Protein AF-A0A6C0D0T7-F1 (afdb_monomer)

Organism: NCBI:txid1070528

Secondary structure (DSSP, 8-state):
--HHHHHHHHHHHHHHHHHHHHHHIIIIIHHHHHHHS-S---------HHHHHHHHHHHHHHIIIIIIHHHHHHHHHT-SS-SS------TT-----HHHHHHHHHHHHHHHHHHHHHHHHHHHHHHHHHSTT--HHHHHHHHHHHHHHHHHHHHHHHHHHHTTS--

Structure (mmCIF, N/CA/C/O backbone)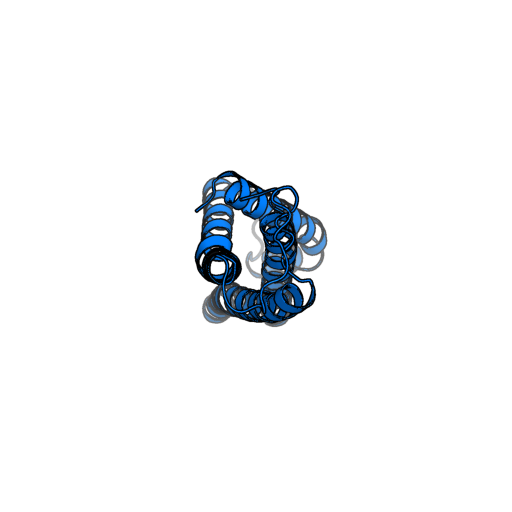:
data_AF-A0A6C0D0T7-F1
#
_entry.id   AF-A0A6C0D0T7-F1
#
loop_
_atom_site.group_PDB
_atom_site.id
_atom_site.type_symbol
_atom_site.label_atom_id
_atom_site.label_alt_id
_atom_site.label_comp_id
_atom_site.label_asym_id
_atom_site.label_entity_id
_atom_site.label_seq_id
_atom_site.pdbx_PDB_ins_code
_atom_site.Cartn_x
_atom_site.Cartn_y
_atom_site.Cartn_z
_atom_site.occupancy
_atom_site.B_iso_or_equiv
_atom_site.auth_seq_id
_atom_site.auth_comp_id
_atom_site.auth_asym_id
_atom_site.auth_atom_id
_atom_site.pdbx_PDB_model_num
ATOM 1 N N . MET A 1 1 ? -18.640 -4.596 4.575 1.00 73.31 1 MET A N 1
ATOM 2 C CA . MET A 1 1 ? -17.874 -3.396 4.166 1.00 73.31 1 MET A CA 1
ATOM 3 C C . MET A 1 1 ? -18.720 -2.165 4.442 1.00 73.31 1 MET A C 1
ATOM 5 O O . MET A 1 1 ? -19.891 -2.179 4.094 1.00 73.31 1 MET A O 1
ATOM 9 N N . ASN A 1 2 ? -18.163 -1.141 5.092 1.00 87.00 2 ASN A N 1
ATOM 10 C CA . ASN A 1 2 ? -18.832 0.157 5.258 1.00 87.00 2 ASN A CA 1
ATOM 11 C C . ASN A 1 2 ? -18.450 1.054 4.064 1.00 87.00 2 ASN A C 1
ATOM 13 O O . ASN A 1 2 ? -17.262 1.206 3.775 1.00 87.00 2 ASN A O 1
ATOM 17 N N . GLY A 1 3 ? -19.439 1.635 3.376 1.00 90.25 3 GLY A N 1
ATOM 18 C CA . GLY A 1 3 ? -19.211 2.437 2.167 1.00 90.25 3 GLY A CA 1
ATOM 19 C C . GLY A 1 3 ? -18.389 3.709 2.406 1.00 90.25 3 GLY A C 1
ATOM 20 O O . GLY A 1 3 ? -17.494 4.009 1.620 1.00 90.25 3 GLY A O 1
ATOM 21 N N . LYS A 1 4 ? -18.614 4.417 3.523 1.00 92.31 4 LYS A N 1
ATOM 22 C CA . LYS A 1 4 ? -17.839 5.619 3.891 1.00 92.31 4 LYS A CA 1
ATOM 23 C C . LYS A 1 4 ? -16.380 5.269 4.149 1.00 92.31 4 LYS A C 1
ATOM 25 O O . LYS A 1 4 ? -15.478 5.951 3.670 1.00 92.31 4 LYS A O 1
ATOM 30 N N . ARG A 1 5 ? -16.149 4.176 4.880 1.00 93.25 5 ARG A N 1
ATOM 31 C CA . ARG A 1 5 ? -14.803 3.680 5.168 1.00 93.25 5 ARG A CA 1
ATOM 32 C C . ARG A 1 5 ? -14.061 3.313 3.886 1.00 93.25 5 ARG A C 1
ATOM 34 O O . ARG A 1 5 ? -12.937 3.762 3.698 1.00 93.25 5 ARG A O 1
ATOM 41 N N . LEU A 1 6 ? -14.708 2.567 2.989 1.00 96.12 6 LEU A N 1
ATOM 42 C CA . LEU A 1 6 ? -14.132 2.188 1.699 1.00 96.12 6 LEU A CA 1
ATOM 43 C C . LEU A 1 6 ? -13.783 3.413 0.843 1.00 96.12 6 LEU A C 1
ATOM 45 O O . LEU A 1 6 ? -12.690 3.476 0.288 1.00 96.12 6 LEU A O 1
ATOM 49 N N . MET A 1 7 ? -14.675 4.405 0.791 1.00 96.25 7 MET A N 1
ATOM 50 C CA . MET A 1 7 ? -14.440 5.654 0.068 1.00 96.25 7 MET A CA 1
ATOM 51 C C . MET A 1 7 ? -13.213 6.403 0.602 1.00 96.25 7 MET A C 1
ATOM 53 O O . MET A 1 7 ? -12.394 6.870 -0.182 1.00 96.25 7 MET A O 1
ATOM 57 N N . ILE A 1 8 ? -13.037 6.485 1.923 1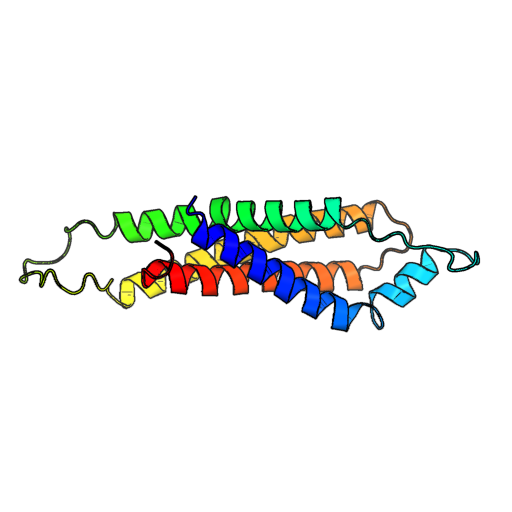.00 96.00 8 ILE A N 1
ATOM 58 C CA . ILE A 1 8 ? -11.868 7.155 2.512 1.00 96.00 8 ILE A CA 1
ATOM 59 C C . ILE A 1 8 ? -10.580 6.383 2.236 1.00 96.00 8 ILE A C 1
ATOM 61 O O . ILE A 1 8 ? -9.569 7.010 1.935 1.00 96.00 8 ILE A O 1
ATOM 65 N N . ILE A 1 9 ? -10.602 5.047 2.307 1.00 97.81 9 ILE A N 1
ATOM 66 C CA . ILE A 1 9 ? -9.435 4.233 1.935 1.00 97.81 9 ILE A CA 1
ATOM 67 C C . ILE A 1 9 ? -9.055 4.521 0.480 1.00 97.81 9 ILE A C 1
ATOM 69 O O . ILE A 1 9 ? -7.893 4.797 0.201 1.00 97.81 9 ILE A O 1
ATOM 73 N N . PHE A 1 10 ? -10.030 4.506 -0.430 1.00 97.88 10 PHE A N 1
ATOM 74 C CA . PHE A 1 10 ? -9.811 4.806 -1.841 1.00 97.88 10 PHE A CA 1
ATOM 75 C C . PHE A 1 10 ? -9.194 6.198 -2.043 1.00 97.88 10 PHE A C 1
ATOM 77 O O . PHE A 1 10 ? -8.157 6.316 -2.691 1.00 97.88 10 PHE A O 1
ATOM 84 N N . LEU A 1 11 ? -9.768 7.240 -1.432 1.00 97.38 11 LEU A N 1
ATOM 85 C CA . LEU A 1 11 ? -9.245 8.607 -1.531 1.00 97.38 11 LEU A CA 1
ATOM 86 C C . LEU A 1 11 ? -7.828 8.733 -0.958 1.00 97.38 11 LEU A C 1
ATOM 88 O O . LEU A 1 11 ? -6.993 9.409 -1.551 1.00 97.38 11 LEU A O 1
ATOM 92 N N . MET A 1 12 ? -7.543 8.070 0.166 1.00 96.81 12 MET A N 1
ATOM 93 C CA . MET A 1 12 ? -6.207 8.039 0.768 1.00 96.81 12 MET A CA 1
ATOM 94 C C . MET A 1 12 ? -5.183 7.389 -0.161 1.00 96.81 12 MET A C 1
ATOM 96 O O . MET A 1 12 ? -4.098 7.934 -0.333 1.00 96.81 12 MET A O 1
ATOM 100 N N . VAL A 1 13 ? -5.527 6.252 -0.772 1.00 96.69 13 VAL A N 1
ATOM 101 C CA . VAL A 1 13 ? -4.651 5.554 -1.721 1.00 96.69 13 VAL A CA 1
ATOM 102 C C . VAL A 1 13 ? -4.377 6.442 -2.931 1.00 96.69 13 VAL A C 1
ATOM 104 O O . VAL A 1 13 ? -3.218 6.694 -3.229 1.00 96.69 13 VAL A O 1
ATOM 107 N N . VAL A 1 14 ? -5.413 6.998 -3.568 1.00 96.31 14 VAL A N 1
ATOM 108 C CA . VAL A 1 14 ? -5.253 7.893 -4.729 1.00 96.31 14 VAL A CA 1
ATOM 109 C C . VAL A 1 14 ? -4.400 9.115 -4.388 1.00 96.31 14 VAL A C 1
ATOM 111 O O . VAL A 1 14 ? -3.522 9.490 -5.162 1.00 96.31 14 VAL A O 1
ATOM 114 N N . LEU A 1 15 ? -4.635 9.736 -3.228 1.00 96.12 15 LEU A N 1
ATOM 115 C CA . LEU A 1 15 ? -3.888 10.913 -2.790 1.00 96.12 15 LEU A CA 1
ATOM 116 C C . LEU A 1 15 ? -2.406 10.592 -2.571 1.00 96.12 15 LEU A C 1
ATOM 118 O O . LEU A 1 15 ? -1.545 11.298 -3.092 1.00 96.12 15 LEU A O 1
ATOM 122 N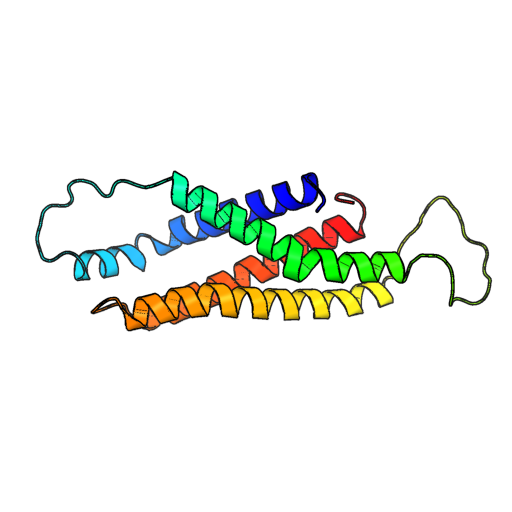 N . LEU A 1 16 ? -2.108 9.543 -1.802 1.00 96.25 16 LEU A N 1
ATOM 123 C CA . LEU A 1 16 ? -0.733 9.162 -1.484 1.00 96.25 16 LEU A CA 1
ATOM 124 C C . LEU A 1 16 ? 0.027 8.737 -2.742 1.00 96.25 16 LEU A C 1
ATOM 126 O O . LEU A 1 16 ? 1.151 9.183 -2.954 1.00 96.25 16 LEU A O 1
ATOM 130 N N . ASP A 1 17 ? -0.595 7.935 -3.601 1.00 92.75 17 ASP A N 1
ATOM 131 C CA . ASP A 1 17 ? 0.020 7.484 -4.847 1.00 92.75 17 ASP A CA 1
ATOM 132 C C . ASP A 1 17 ? 0.230 8.658 -5.819 1.00 92.75 17 ASP A C 1
ATOM 134 O O . ASP A 1 17 ? 1.280 8.772 -6.446 1.00 92.75 17 ASP A O 1
ATOM 138 N N . GLY A 1 18 ? -0.707 9.611 -5.872 1.00 92.88 18 GLY A N 1
ATOM 139 C CA . GLY A 1 18 ? -0.541 10.855 -6.626 1.00 92.88 18 GLY A CA 1
ATOM 140 C C . GLY A 1 18 ? 0.657 11.683 -6.151 1.00 92.88 18 GLY A C 1
ATOM 141 O O . GLY A 1 18 ? 1.439 12.169 -6.973 1.00 92.88 18 GLY A O 1
ATOM 142 N N . VAL A 1 19 ? 0.854 11.795 -4.832 1.00 94.56 19 VAL A N 1
ATOM 143 C CA . VAL A 1 19 ? 2.043 12.443 -4.253 1.00 94.56 19 VAL A CA 1
ATOM 144 C C . VAL A 1 19 ? 3.312 11.688 -4.647 1.00 94.56 19 VAL A C 1
ATOM 146 O O . VAL A 1 19 ? 4.265 12.315 -5.113 1.00 94.56 19 VAL A O 1
ATOM 149 N N . TRP A 1 20 ? 3.313 10.358 -4.532 1.00 94.69 20 TRP A N 1
ATOM 150 C CA . TRP A 1 20 ? 4.446 9.525 -4.930 1.00 94.69 20 TRP A CA 1
ATOM 151 C C . TRP A 1 20 ? 4.835 9.755 -6.382 1.00 94.69 20 TRP A C 1
ATOM 153 O O . TRP A 1 20 ? 5.955 10.189 -6.638 1.00 94.69 20 TRP A O 1
ATOM 163 N N . PHE A 1 21 ? 3.898 9.564 -7.315 1.00 90.19 21 PHE A N 1
ATOM 164 C CA . PHE A 1 21 ? 4.141 9.761 -8.741 1.00 90.19 21 PHE A CA 1
ATOM 165 C C . PHE A 1 21 ? 4.649 11.170 -9.046 1.00 90.19 21 PHE A C 1
ATOM 167 O O . PHE A 1 21 ? 5.585 11.320 -9.828 1.00 90.19 21 PHE A O 1
ATOM 174 N N . SER A 1 22 ? 4.095 12.207 -8.408 1.00 90.25 22 SER A N 1
ATOM 175 C CA . SER A 1 22 ? 4.550 13.586 -8.628 1.00 90.25 22 SER A CA 1
ATOM 176 C C . SER A 1 22 ? 6.031 13.786 -8.272 1.00 90.25 22 SER A C 1
ATOM 178 O O . SER A 1 22 ? 6.749 14.492 -8.982 1.00 90.25 22 SER A O 1
ATOM 180 N N . MET A 1 23 ? 6.504 13.117 -7.217 1.00 92.69 23 MET A N 1
ATOM 181 C CA . MET A 1 23 ? 7.881 13.203 -6.737 1.00 92.69 23 MET A CA 1
ATOM 182 C C . MET A 1 23 ? 8.829 12.295 -7.526 1.00 92.69 23 MET A C 1
ATOM 184 O O . MET A 1 23 ? 9.964 12.678 -7.807 1.00 92.69 23 MET A O 1
ATOM 188 N N . THR A 1 24 ? 8.388 11.091 -7.885 1.00 91.62 24 THR A N 1
ATOM 189 C CA . THR A 1 24 ? 9.258 10.033 -8.419 1.00 91.62 24 THR A CA 1
ATOM 190 C C . THR A 1 24 ? 9.262 9.941 -9.937 1.00 91.62 24 THR A C 1
ATOM 192 O O . THR A 1 24 ? 10.207 9.386 -10.503 1.00 91.62 24 THR A O 1
ATOM 195 N N . TRP A 1 25 ? 8.280 10.538 -10.623 1.00 88.00 25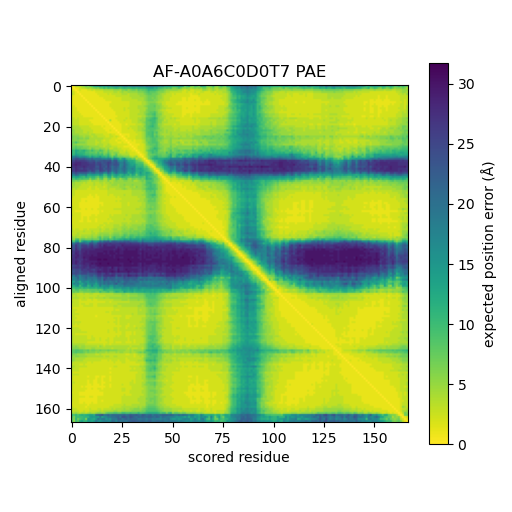 TRP A N 1
ATOM 196 C CA . TRP A 1 25 ? 8.174 10.489 -12.083 1.00 88.00 25 TRP A CA 1
ATOM 197 C C . TRP A 1 25 ? 9.462 10.917 -12.788 1.00 88.00 25 TRP A C 1
ATOM 199 O O . TRP A 1 25 ? 9.997 10.180 -13.612 1.00 88.00 25 TRP A O 1
ATOM 209 N N . ARG A 1 26 ? 9.996 12.093 -12.444 1.00 85.06 26 ARG A N 1
ATOM 210 C CA . ARG A 1 26 ? 11.218 12.627 -13.064 1.00 85.06 26 ARG A CA 1
ATOM 211 C C . ARG A 1 26 ? 12.502 11.905 -12.629 1.00 85.06 26 ARG A C 1
ATOM 213 O O . ARG A 1 26 ? 13.279 11.559 -13.514 1.00 85.06 26 ARG A O 1
ATOM 220 N N . PRO A 1 27 ? 12.778 11.699 -11.327 1.00 88.50 27 PRO A N 1
ATOM 221 C CA . PRO A 1 27 ? 14.059 11.134 -10.906 1.00 88.50 27 PRO A CA 1
ATOM 222 C C . PRO A 1 27 ? 14.151 9.611 -11.057 1.00 88.50 27 PRO A C 1
ATOM 224 O O . PRO A 1 27 ? 15.243 9.109 -11.311 1.00 88.50 27 PRO A O 1
ATOM 227 N N . LEU A 1 28 ? 13.045 8.874 -10.901 1.00 87.50 28 LEU A N 1
ATOM 228 C CA . LEU A 1 28 ? 13.055 7.408 -10.896 1.00 87.50 28 LEU A CA 1
ATOM 229 C C . LEU A 1 28 ? 12.478 6.828 -12.187 1.00 87.50 28 LEU A C 1
ATOM 231 O O . LEU A 1 28 ? 13.177 6.100 -12.886 1.00 87.50 28 LEU A O 1
ATOM 235 N N . TYR A 1 29 ? 11.236 7.162 -12.542 1.00 85.44 29 TYR A N 1
ATOM 236 C CA . TYR A 1 29 ? 10.555 6.485 -13.652 1.00 85.44 29 TYR A CA 1
ATOM 237 C C . TYR A 1 29 ? 11.029 6.943 -15.036 1.00 85.44 29 TYR A C 1
ATOM 239 O O . TYR A 1 29 ? 11.190 6.115 -15.930 1.00 85.44 29 TYR A O 1
ATOM 247 N N . TYR A 1 30 ? 11.303 8.235 -15.227 1.00 83.69 30 TYR A N 1
ATOM 248 C CA . TYR A 1 30 ? 11.677 8.782 -16.534 1.00 83.69 30 TYR A CA 1
ATOM 249 C C . TYR A 1 30 ? 12.971 8.173 -17.118 1.00 83.69 30 TYR A C 1
ATOM 251 O O . TYR A 1 30 ? 12.938 7.728 -18.268 1.00 83.69 30 TYR A O 1
ATOM 259 N N . PRO A 1 31 ? 14.090 8.042 -16.372 1.00 83.38 31 PRO A N 1
ATOM 260 C CA . PRO A 1 31 ? 15.299 7.395 -16.892 1.00 83.38 31 PRO A CA 1
ATOM 261 C C . PRO A 1 31 ? 15.104 5.907 -17.201 1.00 83.38 31 PRO A C 1
ATOM 263 O O . PRO A 1 31 ? 15.740 5.367 -18.102 1.00 83.38 31 PRO A O 1
ATOM 266 N N . ILE A 1 32 ? 14.236 5.231 -16.447 1.00 81.06 32 ILE A N 1
ATOM 267 C CA . ILE A 1 32 ? 13.927 3.809 -16.629 1.00 81.06 32 ILE A CA 1
ATOM 268 C C . ILE A 1 32 ? 13.108 3.618 -17.903 1.00 81.06 32 ILE A C 1
ATOM 270 O O . ILE A 1 32 ? 13.443 2.784 -18.739 1.00 81.06 32 ILE A O 1
ATOM 274 N N . TYR A 1 33 ? 12.095 4.457 -18.102 1.00 75.56 33 TYR A N 1
ATOM 275 C CA . TYR A 1 33 ? 11.291 4.487 -19.318 1.00 75.56 33 TYR A CA 1
ATOM 276 C C . TYR A 1 33 ? 12.151 4.686 -20.577 1.00 75.56 33 TYR A C 1
ATOM 278 O O . TYR A 1 33 ? 11.970 3.993 -21.578 1.00 75.56 33 TYR A O 1
ATOM 286 N N . GLN A 1 34 ? 13.152 5.568 -20.513 1.00 75.56 34 GLN A N 1
ATOM 287 C CA . GLN A 1 34 ? 14.096 5.772 -21.616 1.00 75.56 34 GLN A CA 1
ATOM 288 C C . GLN A 1 34 ? 14.932 4.526 -21.947 1.00 75.56 34 GLN A C 1
ATOM 290 O O . GLN A 1 34 ? 15.335 4.361 -23.094 1.00 75.56 34 GLN A O 1
ATOM 295 N N . ARG A 1 35 ? 15.193 3.643 -20.974 1.00 74.94 35 ARG A N 1
ATOM 296 C CA . ARG A 1 35 ? 15.915 2.381 -21.213 1.00 74.94 35 ARG A CA 1
ATOM 297 C C . ARG A 1 35 ? 15.045 1.346 -21.921 1.00 74.94 35 ARG A C 1
ATOM 299 O O . ARG A 1 35 ? 15.564 0.594 -22.736 1.00 74.94 35 ARG A O 1
ATOM 306 N N . PHE A 1 36 ? 13.740 1.344 -21.650 1.00 69.44 36 PHE A N 1
ATOM 307 C CA . PHE A 1 36 ? 12.778 0.461 -22.317 1.00 69.44 36 PHE A CA 1
ATOM 308 C C . PHE A 1 36 ? 12.482 0.876 -23.762 1.00 69.44 36 PHE A C 1
ATOM 310 O O . PHE A 1 36 ? 12.215 0.027 -24.612 1.00 69.44 36 PHE A O 1
ATOM 317 N N . HIS A 1 37 ? 12.560 2.171 -24.075 1.00 61.78 37 HIS A N 1
ATOM 318 C CA . HIS A 1 37 ? 12.342 2.667 -25.430 1.00 61.78 37 HIS A CA 1
ATOM 319 C C . HIS A 1 37 ? 13.654 3.018 -26.120 1.00 61.78 37 HIS A C 1
ATOM 321 O O . HIS A 1 37 ? 14.171 4.130 -26.034 1.00 61.78 37 HIS A O 1
ATOM 327 N N . CYS A 1 38 ? 14.166 2.061 -26.891 1.00 52.75 38 CYS A N 1
ATOM 328 C CA . CYS A 1 38 ? 15.270 2.298 -27.807 1.00 52.75 38 CYS A CA 1
ATOM 329 C C . CYS A 1 38 ? 14.843 3.326 -28.883 1.00 52.75 38 CYS A C 1
ATOM 331 O O . CYS A 1 38 ? 14.121 3.004 -29.823 1.00 52.75 38 CYS A O 1
ATOM 333 N N . LYS A 1 39 ? 15.277 4.585 -28.733 1.00 52.81 39 LYS A N 1
ATOM 334 C CA . LYS A 1 39 ? 15.438 5.600 -29.800 1.00 52.81 39 LYS A CA 1
ATOM 335 C C . LYS A 1 39 ? 14.241 5.999 -30.690 1.00 52.81 39 LYS A C 1
ATOM 337 O O . LYS A 1 39 ? 14.468 6.732 -31.652 1.00 52.81 39 LYS A O 1
ATOM 342 N N . LYS A 1 40 ? 12.988 5.634 -30.405 1.00 47.94 40 LYS A N 1
ATOM 343 C CA . LYS A 1 40 ? 11.829 6.133 -31.177 1.00 47.94 40 LYS A CA 1
ATOM 344 C C . LYS A 1 40 ? 11.078 7.229 -30.417 1.00 47.94 40 LYS A C 1
ATOM 346 O O . LYS A 1 40 ? 10.813 7.093 -29.229 1.00 47.94 40 LYS A O 1
ATOM 351 N N . THR A 1 41 ? 10.817 8.324 -31.129 1.00 47.62 41 THR A N 1
ATOM 352 C CA . THR A 1 41 ? 10.144 9.570 -30.736 1.00 47.62 41 THR A CA 1
ATOM 353 C C . THR A 1 41 ? 9.047 9.373 -29.683 1.00 47.62 41 THR A C 1
ATOM 355 O O . THR A 1 41 ? 8.254 8.444 -29.800 1.00 47.62 41 THR A O 1
ATOM 358 N N . MET A 1 42 ? 9.001 10.270 -28.683 1.00 49.72 42 MET A N 1
ATOM 359 C CA . MET A 1 42 ? 8.041 10.326 -27.561 1.00 49.72 42 MET A CA 1
ATOM 360 C C . MET A 1 42 ? 6.578 10.574 -27.988 1.00 49.72 42 MET A C 1
ATOM 362 O O . MET A 1 42 ? 5.901 11.428 -27.422 1.00 49.72 42 MET A O 1
ATOM 366 N N . THR A 1 43 ? 6.071 9.893 -29.007 1.00 46.47 43 THR A N 1
ATOM 367 C CA . THR A 1 43 ? 4.675 10.031 -29.419 1.00 46.47 43 THR A CA 1
ATOM 368 C C . THR A 1 43 ? 3.834 8.996 -28.680 1.00 46.47 43 THR A C 1
ATOM 370 O O . THR A 1 43 ? 3.788 7.824 -29.045 1.00 46.47 43 THR A O 1
ATOM 373 N N . ASP A 1 44 ? 3.220 9.509 -27.613 1.00 50.47 44 ASP A N 1
ATOM 374 C CA . ASP A 1 44 ? 1.977 9.077 -26.975 1.00 50.47 44 ASP A CA 1
ATOM 375 C C . ASP A 1 44 ? 2.041 7.903 -25.987 1.00 50.47 44 ASP A C 1
ATOM 377 O O . ASP A 1 44 ? 1.552 6.797 -26.226 1.00 50.47 44 ASP A O 1
ATOM 381 N N . MET A 1 45 ? 2.533 8.191 -24.774 1.00 57.59 45 MET A N 1
ATOM 382 C CA . MET A 1 45 ? 2.093 7.442 -23.594 1.00 57.59 45 MET A CA 1
ATOM 383 C C . MET A 1 45 ? 0.618 7.748 -23.333 1.00 57.59 45 MET A C 1
ATOM 385 O O . MET A 1 45 ? 0.269 8.707 -22.644 1.00 57.59 45 MET A O 1
ATOM 389 N N . PHE A 1 46 ? -0.263 6.916 -23.878 1.00 69.00 46 PHE A N 1
ATOM 390 C CA . PHE A 1 46 ? -1.676 6.960 -23.534 1.00 69.00 46 PHE A CA 1
ATOM 391 C C . PHE A 1 46 ? -1.859 6.496 -22.089 1.00 69.00 46 PHE A C 1
ATOM 393 O O . PHE A 1 46 ? -1.785 5.301 -21.790 1.00 69.00 46 PHE A O 1
ATOM 400 N N . ILE A 1 47 ? -2.110 7.443 -21.183 1.00 74.44 47 ILE A N 1
ATOM 401 C CA . ILE A 1 47 ? -2.461 7.126 -19.800 1.00 74.44 47 ILE A CA 1
ATOM 402 C C . ILE A 1 47 ? -3.786 6.368 -19.812 1.00 74.44 47 ILE A C 1
ATOM 404 O O . ILE A 1 47 ? -4.838 6.893 -20.182 1.00 74.44 47 ILE A O 1
ATOM 408 N N . ARG A 1 48 ? -3.740 5.106 -19.388 1.00 86.75 48 ARG A N 1
ATOM 409 C CA . ARG A 1 48 ? -4.935 4.279 -19.244 1.00 86.75 48 ARG A CA 1
ATOM 410 C C . ARG A 1 48 ? -5.527 4.503 -17.856 1.00 86.75 48 ARG A C 1
ATOM 412 O O . ARG A 1 48 ? -5.208 3.791 -16.911 1.00 86.75 48 ARG A O 1
ATOM 419 N N . TYR A 1 49 ? -6.414 5.487 -17.742 1.00 86.62 49 TYR A N 1
ATOM 420 C CA . TYR A 1 49 ? -7.053 5.835 -16.466 1.00 86.62 49 TYR A CA 1
ATOM 421 C C . TYR A 1 49 ? -7.935 4.714 -15.896 1.00 86.62 49 TYR A C 1
ATOM 423 O O . TYR A 1 49 ? -7.994 4.538 -14.683 1.00 86.62 49 TYR A O 1
ATOM 431 N N . ALA A 1 50 ? -8.590 3.923 -16.753 1.00 90.44 50 ALA A N 1
ATOM 432 C CA . ALA A 1 50 ? -9.474 2.837 -16.320 1.00 90.44 50 ALA A CA 1
ATOM 433 C C . ALA A 1 50 ? -8.763 1.752 -15.475 1.00 90.44 50 ALA A C 1
ATOM 435 O O . ALA A 1 50 ? -9.216 1.497 -14.357 1.00 90.44 50 ALA A O 1
ATOM 436 N N . PRO A 1 51 ? -7.651 1.130 -15.924 1.00 90.44 51 PRO A N 1
ATOM 437 C CA . PRO A 1 51 ? -6.924 0.165 -15.097 1.00 90.44 51 PRO A CA 1
ATOM 438 C C . PRO A 1 51 ? -6.296 0.795 -13.847 1.00 90.44 51 PRO A C 1
ATOM 440 O O . PRO A 1 51 ? -6.234 0.129 -12.815 1.00 90.44 51 PRO A O 1
ATOM 443 N N . ALA A 1 52 ? -5.885 2.068 -13.892 1.00 88.81 52 ALA A N 1
ATOM 444 C CA . ALA A 1 52 ? -5.396 2.767 -12.701 1.00 88.81 52 ALA A CA 1
ATOM 445 C C . ALA A 1 52 ? -6.497 2.879 -11.631 1.00 88.81 52 ALA A C 1
ATOM 447 O O . ALA A 1 52 ? -6.308 2.456 -10.491 1.00 88.81 52 ALA A O 1
ATOM 448 N N . LEU A 1 53 ? -7.689 3.335 -12.028 1.00 92.25 53 LEU A N 1
ATOM 449 C CA . LEU A 1 53 ? -8.842 3.443 -11.136 1.00 92.25 53 LEU A CA 1
ATOM 450 C C . LEU A 1 53 ? -9.245 2.084 -10.554 1.00 92.25 53 LEU A C 1
ATOM 452 O O . LEU A 1 53 ? -9.478 1.969 -9.351 1.00 92.25 53 LEU A O 1
ATOM 456 N N . LEU A 1 54 ? -9.284 1.048 -11.397 1.00 95.38 54 LEU A N 1
ATOM 457 C CA . LEU A 1 54 ? -9.563 -0.319 -10.961 1.00 95.38 54 LEU A CA 1
ATOM 458 C C . LEU A 1 54 ? -8.550 -0.790 -9.912 1.00 95.38 54 LEU A C 1
ATOM 460 O O . LEU A 1 54 ? -8.941 -1.380 -8.908 1.00 95.38 54 LEU A O 1
ATOM 464 N N . THR A 1 55 ? -7.267 -0.495 -10.115 1.00 94.19 55 THR A N 1
ATOM 465 C CA . THR A 1 55 ? -6.194 -0.884 -9.194 1.00 94.19 55 THR A CA 1
ATOM 466 C C . THR A 1 55 ? -6.387 -0.236 -7.828 1.00 94.19 55 THR A C 1
ATOM 468 O O . THR A 1 55 ? -6.420 -0.940 -6.820 1.00 94.19 55 THR A O 1
ATOM 471 N N . TRP A 1 56 ? -6.618 1.078 -7.768 1.00 95.38 56 TRP A N 1
ATOM 472 C CA . TRP A 1 56 ? -6.867 1.763 -6.496 1.00 95.38 56 TRP A CA 1
ATOM 473 C C . TRP A 1 56 ? -8.144 1.276 -5.799 1.00 95.38 56 TRP A C 1
ATOM 475 O O . TRP A 1 56 ? -8.153 1.126 -4.576 1.00 95.38 56 TRP A O 1
ATOM 485 N N . CYS A 1 57 ? -9.201 0.951 -6.550 1.00 97.31 57 CYS A N 1
ATOM 486 C CA . CYS A 1 57 ? -10.401 0.318 -6.000 1.00 97.31 57 CYS A CA 1
ATOM 487 C C . CYS A 1 57 ? -10.101 -1.061 -5.392 1.00 97.31 57 CYS A C 1
ATOM 489 O O . CYS A 1 57 ? -10.521 -1.338 -4.268 1.00 97.31 57 CYS A O 1
ATOM 491 N N . LEU A 1 58 ? -9.355 -1.919 -6.096 1.00 97.88 58 LEU A N 1
ATOM 492 C CA . LEU A 1 58 ? -8.975 -3.248 -5.605 1.00 97.88 58 LEU A CA 1
ATOM 493 C C . LEU A 1 58 ? -8.093 -3.162 -4.358 1.00 97.88 58 LEU A C 1
ATOM 495 O O . LEU A 1 58 ? -8.313 -3.905 -3.402 1.00 97.88 58 LEU A O 1
ATOM 499 N N . ILE A 1 59 ? -7.147 -2.222 -4.329 1.00 97.50 59 ILE A N 1
ATOM 500 C CA . ILE A 1 59 ? -6.321 -1.949 -3.149 1.00 97.50 59 ILE A CA 1
ATOM 501 C C . ILE A 1 59 ? -7.203 -1.516 -1.981 1.00 97.50 59 ILE A C 1
ATOM 503 O O . ILE A 1 59 ? -7.052 -2.039 -0.878 1.00 97.50 59 ILE A O 1
ATOM 507 N N . ALA A 1 60 ? -8.154 -0.607 -2.211 1.00 98.00 60 ALA A N 1
ATOM 508 C CA . ALA A 1 60 ? -9.043 -0.133 -1.160 1.00 98.00 60 ALA A CA 1
ATOM 509 C C . ALA A 1 60 ? -9.908 -1.258 -0.575 1.00 98.00 60 ALA A C 1
ATOM 511 O O . ALA A 1 60 ? -10.031 -1.378 0.648 1.00 98.00 60 ALA A O 1
ATOM 512 N N . VAL A 1 61 ? -10.453 -2.122 -1.436 1.00 98.12 61 VAL A N 1
ATOM 513 C CA . VAL A 1 61 ? -11.183 -3.326 -1.020 1.00 98.12 61 VAL A CA 1
ATOM 514 C C . VAL A 1 61 ? -10.268 -4.274 -0.246 1.00 98.12 61 VAL A C 1
ATOM 516 O O . VAL A 1 61 ? -10.665 -4.761 0.808 1.00 98.12 61 VAL A O 1
ATOM 519 N N . GLY A 1 62 ? -9.043 -4.506 -0.720 1.00 97.88 62 GLY A N 1
ATOM 520 C CA . GLY A 1 62 ? -8.072 -5.378 -0.062 1.00 97.88 62 GLY A CA 1
ATOM 521 C C . GLY A 1 62 ? -7.672 -4.885 1.331 1.00 97.88 62 GLY A C 1
ATOM 522 O O . GLY A 1 62 ? -7.692 -5.666 2.284 1.00 97.88 62 GLY A O 1
ATOM 523 N N . ILE A 1 63 ? -7.401 -3.585 1.483 1.00 98.12 63 ILE A N 1
ATOM 524 C CA . ILE A 1 63 ? -7.135 -2.963 2.787 1.00 98.12 63 ILE A CA 1
ATOM 525 C C . ILE A 1 63 ? -8.346 -3.137 3.714 1.00 98.12 63 ILE A C 1
ATOM 527 O O . ILE A 1 63 ? -8.182 -3.569 4.859 1.00 98.12 63 ILE A O 1
ATOM 531 N N . ASP A 1 64 ? -9.570 -2.849 3.252 1.00 97.19 64 ASP A N 1
ATOM 532 C CA . ASP A 1 64 ? -10.745 -3.016 4.116 1.00 97.19 64 ASP A CA 1
ATOM 533 C C . ASP A 1 64 ? -10.931 -4.478 4.526 1.00 97.19 64 ASP A C 1
ATOM 535 O O . ASP A 1 64 ? -11.090 -4.781 5.706 1.00 97.19 64 ASP A O 1
ATOM 539 N N . PHE A 1 65 ? -10.886 -5.388 3.557 1.00 97.06 65 PHE A N 1
ATOM 540 C CA . PHE A 1 65 ? -11.241 -6.786 3.740 1.00 97.06 65 PHE A CA 1
ATOM 541 C C . PHE A 1 65 ? -10.192 -7.577 4.531 1.00 97.06 65 PHE A C 1
ATOM 543 O O . PHE A 1 65 ? -10.549 -8.298 5.462 1.00 97.06 65 PHE A O 1
ATOM 550 N N . PHE A 1 66 ? -8.903 -7.439 4.209 1.00 97.31 66 PHE A N 1
ATOM 551 C CA . PHE A 1 66 ? -7.842 -8.228 4.845 1.00 97.31 66 PHE A CA 1
ATOM 552 C C . PHE A 1 66 ? -7.276 -7.571 6.110 1.00 97.31 66 PHE A C 1
ATOM 554 O O . PHE A 1 66 ? -6.857 -8.271 7.039 1.00 97.31 66 PHE A O 1
ATOM 561 N N . VAL A 1 67 ? -7.285 -6.236 6.188 1.00 97.25 67 VAL A N 1
ATOM 562 C CA . VAL A 1 67 ? -6.607 -5.501 7.267 1.00 97.25 67 VAL A CA 1
ATOM 563 C C . VAL A 1 67 ? -7.605 -4.958 8.289 1.00 97.25 67 VAL A C 1
ATOM 565 O O . VAL A 1 67 ? -7.565 -5.352 9.464 1.00 97.25 67 VAL A O 1
ATOM 568 N N . ILE A 1 68 ? -8.504 -4.068 7.861 1.00 95.38 68 ILE A N 1
ATOM 569 C CA . ILE A 1 68 ? -9.295 -3.232 8.774 1.00 95.38 68 ILE A CA 1
ATOM 570 C C . ILE A 1 68 ? -10.519 -3.972 9.311 1.00 95.38 68 ILE A C 1
ATOM 572 O O . ILE A 1 68 ? -10.628 -4.147 10.524 1.00 95.38 68 ILE A O 1
ATOM 576 N N . ALA A 1 69 ? -11.421 -4.442 8.449 1.00 92.94 69 ALA A N 1
ATOM 577 C CA . ALA A 1 69 ? -12.670 -5.099 8.833 1.00 92.94 69 ALA A CA 1
ATOM 578 C C . ALA A 1 69 ? -12.495 -6.261 9.834 1.00 92.94 69 ALA A C 1
ATOM 580 O O . ALA A 1 69 ? -13.189 -6.243 10.853 1.00 92.94 69 ALA A O 1
ATOM 581 N N . PRO A 1 70 ? -11.567 -7.226 9.646 1.00 92.19 70 PRO A N 1
ATOM 582 C CA . PRO A 1 70 ? -11.400 -8.340 10.583 1.00 92.19 70 PRO A CA 1
ATOM 583 C C . PRO A 1 70 ? -10.803 -7.913 11.926 1.00 92.19 70 PRO A C 1
ATOM 585 O O . PRO A 1 70 ? -10.916 -8.633 12.916 1.00 92.19 70 PRO A O 1
ATOM 588 N N . THR A 1 71 ? -10.110 -6.776 11.971 1.00 91.69 71 THR A N 1
ATOM 589 C CA . THR A 1 71 ? -9.534 -6.248 13.212 1.00 91.69 71 THR A CA 1
ATOM 590 C C . THR A 1 71 ? -10.561 -5.392 13.946 1.00 91.69 71 THR A C 1
ATOM 592 O O . THR A 1 71 ? -10.742 -5.544 15.150 1.00 91.69 71 THR A O 1
ATOM 595 N N . LEU A 1 72 ? -11.298 -4.559 13.212 1.00 88.50 72 LEU A N 1
ATOM 596 C CA . LEU A 1 72 ? -12.377 -3.731 13.730 1.00 88.50 72 LEU A CA 1
ATOM 597 C C . LEU A 1 72 ? -13.528 -4.577 14.286 1.00 88.50 72 LEU A C 1
ATOM 599 O O . LEU A 1 72 ? -14.027 -4.274 15.364 1.00 88.50 72 LEU A O 1
ATOM 603 N N . SER A 1 73 ? -13.915 -5.664 13.612 1.00 86.88 73 SER A N 1
ATOM 604 C CA . SER A 1 73 ? -14.953 -6.569 14.121 1.00 86.88 73 SER A CA 1
ATOM 605 C C . SER A 1 73 ? -14.566 -7.169 15.471 1.00 86.88 73 SER A C 1
ATOM 607 O O . SER A 1 73 ? -15.390 -7.193 16.376 1.00 86.88 73 SER A O 1
ATOM 609 N N . ARG A 1 74 ? -13.298 -7.562 15.656 1.00 84.69 74 ARG A N 1
ATOM 610 C CA . ARG A 1 74 ? -12.791 -8.045 16.949 1.00 84.69 74 ARG A CA 1
ATOM 611 C C . ARG A 1 74 ? -12.852 -6.968 18.020 1.00 84.69 74 ARG A C 1
ATOM 613 O O . ARG A 1 74 ? -13.309 -7.267 19.110 1.00 84.69 74 ARG A O 1
ATOM 620 N N . VAL A 1 75 ? -12.473 -5.729 17.700 1.00 81.69 75 VAL A N 1
ATOM 621 C CA . VAL A 1 75 ? -12.590 -4.591 18.630 1.00 81.69 75 VAL A CA 1
ATOM 622 C C . VAL A 1 75 ? -14.038 -4.413 19.089 1.00 81.69 75 VAL A C 1
ATOM 624 O O . VAL A 1 75 ? -14.280 -4.325 20.290 1.00 81.69 75 VAL A O 1
ATOM 627 N N . MET A 1 76 ? -14.996 -4.419 18.156 1.00 74.25 76 MET A N 1
ATOM 628 C CA . MET A 1 76 ? -16.423 -4.253 18.458 1.00 74.25 76 MET A CA 1
ATOM 629 C C . MET A 1 76 ? -17.011 -5.453 19.219 1.00 74.25 76 MET A C 1
ATOM 631 O O . MET A 1 76 ? -17.806 -5.260 20.133 1.00 74.25 76 MET A O 1
ATOM 635 N N . VAL A 1 77 ? -16.579 -6.681 18.902 1.00 68.44 77 VAL A N 1
ATOM 636 C CA . VAL A 1 77 ? -16.987 -7.931 19.577 1.00 68.44 77 VAL A CA 1
ATOM 637 C C . VAL A 1 77 ? -16.308 -8.124 20.935 1.00 68.44 77 VAL A C 1
ATOM 639 O O . VAL A 1 77 ? -16.868 -8.791 21.793 1.00 68.44 77 VAL A O 1
ATOM 642 N N . THR A 1 78 ? -15.150 -7.515 21.198 1.00 60.50 78 THR A N 1
ATOM 643 C CA . THR A 1 78 ? -14.633 -7.382 22.574 1.00 60.50 78 THR A CA 1
ATOM 644 C C . THR A 1 78 ? -15.370 -6.311 23.380 1.00 60.50 78 THR A C 1
ATOM 646 O O . THR A 1 78 ? -15.151 -6.194 24.582 1.00 60.50 78 THR A O 1
ATOM 649 N N . ASN A 1 79 ? -16.266 -5.550 22.743 1.00 52.59 79 ASN A N 1
ATOM 650 C CA . ASN A 1 79 ? -17.034 -4.468 23.346 1.00 52.59 79 ASN A CA 1
ATOM 651 C C . ASN A 1 79 ? -18.559 -4.676 23.564 1.00 52.59 79 ASN A C 1
ATOM 653 O O . ASN A 1 79 ? -19.264 -3.679 23.718 1.00 52.59 79 ASN A O 1
ATOM 657 N N . PRO A 1 80 ? -19.126 -5.894 23.678 1.00 43.97 80 PRO A N 1
ATOM 658 C CA . PRO A 1 80 ? -20.494 -6.110 24.121 1.00 43.97 80 PRO A CA 1
ATOM 659 C C . PRO A 1 80 ? -20.501 -6.605 25.579 1.00 43.97 80 PRO A C 1
ATOM 661 O O . PRO A 1 80 ? -20.937 -7.700 25.890 1.00 43.97 80 PRO A O 1
ATOM 664 N N . GLY A 1 81 ? -20.008 -5.790 26.513 1.00 47.81 81 GLY A N 1
ATOM 665 C CA . GLY A 1 81 ? -20.464 -5.851 27.906 1.00 47.81 81 GLY A CA 1
ATOM 666 C C . GLY A 1 81 ? -20.203 -7.091 28.778 1.00 47.81 81 GLY A C 1
ATOM 667 O O . GLY A 1 81 ? -21.098 -7.377 29.559 1.00 47.81 81 GLY A O 1
ATOM 668 N N . GLN A 1 82 ? -19.032 -7.745 28.767 1.00 45.41 82 GLN A N 1
ATOM 669 C CA . GLN A 1 82 ? -18.519 -8.585 29.885 1.00 45.41 82 GLN A CA 1
ATOM 670 C C . GLN A 1 82 ? -17.085 -9.056 29.553 1.00 45.41 82 GLN A C 1
ATOM 672 O O . GLN A 1 82 ? -16.877 -9.724 28.551 1.00 45.41 82 GLN A O 1
ATOM 677 N N . ASN A 1 83 ? -16.027 -8.558 30.207 1.00 41.09 83 ASN A N 1
ATOM 678 C CA . ASN A 1 83 ? -15.479 -9.061 31.477 1.00 41.09 83 ASN A CA 1
ATOM 679 C C . ASN A 1 83 ? -14.813 -7.923 32.287 1.00 41.09 83 ASN A C 1
ATOM 681 O O . ASN A 1 83 ? -13.590 -7.840 32.381 1.00 41.09 83 ASN A O 1
ATOM 685 N N . ILE A 1 84 ? -15.614 -7.019 32.855 1.00 42.34 84 ILE A N 1
ATOM 686 C CA . ILE A 1 84 ? -15.161 -5.970 33.786 1.00 42.34 84 ILE A CA 1
ATOM 687 C C . ILE A 1 84 ? -16.012 -6.111 35.062 1.00 42.34 84 ILE A C 1
ATOM 689 O O . ILE A 1 84 ? -17.231 -6.272 34.929 1.00 42.34 84 ILE A O 1
ATOM 693 N N . PRO A 1 85 ? -15.428 -6.083 36.280 1.00 31.72 85 PRO A N 1
ATOM 694 C CA . PRO A 1 85 ? -16.194 -6.055 37.525 1.00 31.72 85 PRO A CA 1
ATOM 695 C C . PRO A 1 85 ? -17.240 -4.938 37.472 1.00 31.72 85 PRO A C 1
ATOM 697 O O . PRO A 1 85 ? -16.935 -3.830 37.037 1.00 31.72 85 PRO A O 1
ATOM 700 N N . LYS A 1 86 ? -18.479 -5.244 37.873 1.00 38.94 86 LYS A N 1
ATOM 701 C CA . LYS A 1 86 ? -19.645 -4.351 37.808 1.00 38.94 86 LYS A CA 1
ATOM 702 C C . LYS A 1 86 ? -19.336 -2.967 38.405 1.00 38.94 86 LYS A C 1
ATOM 704 O O . LYS A 1 86 ? -19.391 -2.791 39.616 1.00 38.94 86 LYS A O 1
ATOM 709 N N . THR A 1 87 ? -19.103 -1.977 37.554 1.00 36.50 87 THR A N 1
ATOM 710 C CA . THR A 1 87 ? -19.292 -0.555 37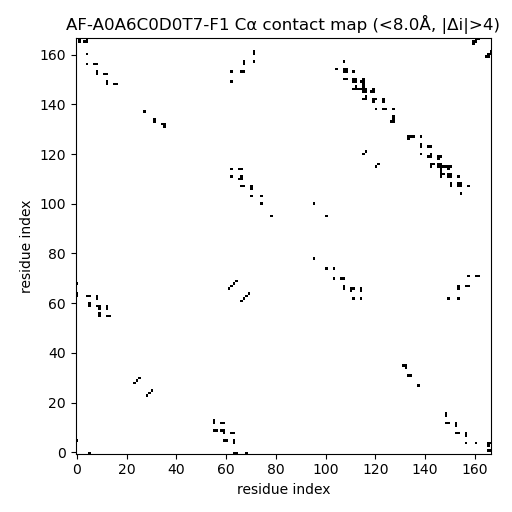.864 1.00 36.50 87 THR A CA 1
ATOM 711 C C . THR A 1 87 ? -20.271 0.033 36.844 1.00 36.50 87 THR A C 1
ATOM 713 O O . THR A 1 87 ? -20.338 -0.447 35.706 1.00 36.50 87 THR A O 1
ATOM 716 N N . PRO A 1 88 ? -21.132 0.984 37.248 1.00 41.19 88 PRO A N 1
ATOM 717 C CA . PRO A 1 88 ? -22.309 1.350 36.471 1.00 41.19 88 PRO A CA 1
ATOM 718 C C . PRO A 1 88 ? -21.917 2.023 35.150 1.00 41.19 88 PRO A C 1
ATOM 720 O O . PRO A 1 88 ? -21.262 3.062 35.116 1.00 41.19 88 PRO A O 1
ATOM 723 N N . LYS A 1 89 ? -22.345 1.394 34.051 1.00 46.97 89 LYS A N 1
ATOM 724 C CA . LYS A 1 89 ? -22.252 1.878 32.670 1.00 46.97 89 LYS A CA 1
ATOM 725 C C . LYS A 1 89 ? -23.001 3.214 32.553 1.00 46.97 89 LYS A C 1
ATOM 727 O O . LYS A 1 89 ? -24.213 3.239 32.738 1.00 46.97 89 LYS A O 1
ATOM 732 N N . ASN A 1 90 ? -22.307 4.297 32.200 1.00 39.41 90 ASN A N 1
ATOM 733 C CA . ASN A 1 90 ? -22.951 5.509 31.690 1.00 39.41 90 ASN A CA 1
ATOM 734 C C . ASN A 1 90 ? -23.266 5.292 30.193 1.00 39.41 90 ASN A C 1
ATOM 736 O O . ASN A 1 90 ? -22.329 5.137 29.405 1.00 39.41 90 ASN A O 1
ATOM 740 N N . PRO A 1 91 ? -24.544 5.254 29.779 1.00 52.09 91 PRO A N 1
ATOM 741 C CA . PRO A 1 91 ? -24.938 4.964 28.399 1.00 52.09 91 PRO A CA 1
ATOM 742 C C . PRO A 1 91 ? -24.550 6.050 27.377 1.00 52.09 91 PRO A C 1
ATOM 744 O O . PRO A 1 91 ? -24.649 5.800 26.180 1.00 52.09 91 PRO A O 1
ATOM 747 N N . ASN A 1 92 ? -24.054 7.214 27.813 1.00 46.34 92 ASN A N 1
ATOM 748 C CA . ASN A 1 92 ? -23.781 8.354 26.929 1.00 46.34 92 ASN A CA 1
ATOM 749 C C . ASN A 1 92 ? -22.348 8.414 26.367 1.00 46.34 92 ASN A C 1
ATOM 751 O O . ASN A 1 92 ? -22.032 9.339 25.623 1.00 46.34 92 ASN A O 1
ATOM 755 N N . ASN A 1 93 ? -21.462 7.464 26.695 1.00 47.50 93 ASN A N 1
ATOM 756 C CA . ASN A 1 93 ? -20.117 7.423 26.111 1.00 47.50 93 ASN A CA 1
ATOM 757 C C . ASN A 1 93 ? -19.550 5.988 26.064 1.00 47.50 93 ASN A C 1
ATOM 759 O O . ASN A 1 93 ? -18.905 5.557 27.024 1.00 47.50 93 ASN A O 1
ATOM 763 N N . PRO A 1 94 ? -19.744 5.233 24.964 1.00 52.88 94 PRO A N 1
ATOM 764 C CA . PRO A 1 94 ? -19.162 3.903 24.777 1.00 52.88 94 PRO A CA 1
ATOM 765 C C . PRO A 1 94 ? -17.663 3.992 24.427 1.00 52.88 94 PRO A C 1
ATOM 767 O O . PRO A 1 94 ? -17.193 3.428 23.438 1.00 52.88 94 PRO A O 1
ATOM 770 N N . MET A 1 95 ? -16.885 4.735 25.217 1.00 52.03 95 MET A N 1
ATOM 771 C CA . MET A 1 95 ? -15.450 4.889 25.003 1.00 52.03 95 MET A CA 1
ATOM 772 C C . MET A 1 95 ? -14.743 3.551 25.247 1.00 52.03 95 MET A C 1
ATOM 774 O O . MET A 1 95 ? -14.718 3.038 26.364 1.00 52.03 95 MET A O 1
ATOM 778 N N . ILE A 1 96 ? -14.141 2.988 24.194 1.00 59.03 96 ILE A N 1
ATOM 779 C CA . ILE A 1 96 ? -13.288 1.798 24.316 1.00 59.03 96 ILE A CA 1
ATOM 780 C C . ILE A 1 96 ? -12.082 2.152 25.204 1.00 59.03 96 ILE A C 1
ATOM 782 O O . ILE A 1 96 ? -11.395 3.131 24.883 1.00 59.03 96 ILE A O 1
ATOM 786 N N . PRO A 1 97 ? 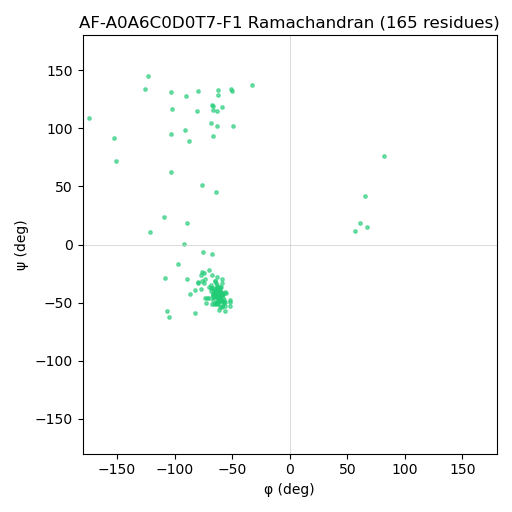-11.779 1.367 26.255 1.00 56.03 97 PRO A N 1
ATOM 787 C CA . PRO A 1 97 ? -10.607 1.576 27.099 1.00 56.03 97 PRO A CA 1
ATOM 788 C C . PRO A 1 97 ? -9.312 1.732 26.280 1.00 56.03 97 PRO A C 1
ATOM 790 O O . PRO A 1 97 ? -9.033 0.955 25.362 1.00 56.03 97 PRO A O 1
ATOM 793 N N . THR A 1 98 ? -8.506 2.750 26.594 1.00 63.34 98 THR A N 1
ATOM 794 C CA . THR A 1 98 ? -7.300 3.139 25.830 1.00 63.34 98 THR A CA 1
ATOM 795 C C . THR A 1 98 ? -6.258 2.017 25.720 1.00 63.34 98 THR A C 1
ATOM 797 O O . THR A 1 98 ? -5.588 1.883 24.695 1.00 63.34 98 THR A O 1
ATOM 800 N N . ASN A 1 99 ? -6.149 1.173 26.747 1.00 65.31 99 ASN A N 1
ATOM 801 C CA . ASN A 1 99 ? -5.274 -0.002 26.783 1.00 65.31 99 ASN A CA 1
ATOM 802 C C . ASN A 1 99 ? -5.652 -1.051 25.723 1.00 65.31 99 ASN A C 1
ATOM 804 O O . ASN A 1 99 ? -4.768 -1.569 25.043 1.00 65.31 99 ASN A O 1
ATOM 808 N N . ILE A 1 100 ? -6.950 -1.298 25.522 1.00 64.75 100 ILE A N 1
ATOM 809 C CA . ILE A 1 100 ? -7.458 -2.233 24.509 1.00 64.75 100 ILE A CA 1
ATOM 810 C C . ILE A 1 100 ? -7.116 -1.716 23.107 1.00 64.75 100 ILE A C 1
ATOM 812 O O . ILE A 1 100 ? -6.643 -2.471 22.261 1.00 64.75 100 ILE A O 1
ATOM 816 N N . LYS A 1 101 ? -7.261 -0.405 22.863 1.00 70.00 101 LYS A N 1
ATOM 817 C CA . LYS A 1 101 ? -6.938 0.198 21.558 1.00 70.00 101 LYS A CA 1
ATOM 818 C C . LYS A 1 101 ? -5.477 -0.056 21.149 1.00 70.00 101 LYS A C 1
ATOM 820 O O . LYS A 1 101 ? -5.231 -0.418 19.999 1.00 70.00 101 LYS A O 1
ATOM 825 N N . LYS A 1 102 ? -4.518 0.078 22.077 1.00 76.94 102 LYS A N 1
ATOM 826 C CA . LYS A 1 102 ? -3.071 -0.091 21.810 1.00 76.94 102 LYS A CA 1
ATOM 827 C C . LYS A 1 102 ? -2.710 -1.493 21.300 1.00 76.94 102 LYS A C 1
ATOM 829 O O . LYS A 1 102 ? -1.856 -1.619 20.419 1.00 76.94 102 LYS A O 1
ATOM 834 N N . GLU A 1 103 ? -3.374 -2.528 21.811 1.00 81.44 103 GLU A N 1
ATOM 835 C CA . GLU A 1 103 ? -3.157 -3.916 21.383 1.00 81.44 103 GLU A CA 1
ATOM 836 C C . GLU A 1 103 ? -3.547 -4.123 19.909 1.00 81.44 103 GLU A C 1
ATOM 838 O O . GLU A 1 103 ? -2.841 -4.786 19.146 1.00 81.44 103 GLU A O 1
ATOM 843 N N . TYR A 1 104 ? -4.648 -3.509 19.472 1.00 88.38 104 TYR A N 1
ATOM 844 C CA . TYR A 1 104 ? -5.140 -3.665 18.104 1.00 88.38 104 TYR A CA 1
ATOM 845 C C . TYR A 1 104 ? -4.352 -2.858 17.065 1.00 88.38 104 TYR A C 1
ATOM 847 O O . TYR A 1 104 ? -4.271 -3.296 15.917 1.00 88.38 104 TYR A O 1
ATOM 855 N N . TYR A 1 105 ? -3.706 -1.748 17.445 1.00 90.06 105 TYR A N 1
ATOM 856 C CA . TYR A 1 105 ? -2.841 -0.996 16.522 1.00 90.06 105 TYR A CA 1
ATOM 857 C C . TYR A 1 105 ? -1.655 -1.826 16.021 1.00 90.06 105 TYR A C 1
ATOM 859 O O . TYR A 1 105 ? -1.365 -1.798 14.828 1.00 90.06 105 TYR A O 1
ATOM 867 N N . HIS A 1 106 ? -1.021 -2.631 16.879 1.00 89.81 106 HIS A N 1
ATOM 868 C CA . HIS A 1 106 ? 0.071 -3.516 16.452 1.00 89.81 106 HIS A CA 1
ATOM 869 C C . HIS A 1 106 ? -0.416 -4.565 15.443 1.00 89.81 106 HIS A C 1
ATOM 871 O O . HIS A 1 106 ? 0.268 -4.852 14.461 1.00 89.81 106 HIS A O 1
ATOM 877 N N . LYS A 1 107 ? -1.638 -5.086 15.633 1.00 92.94 107 LYS A N 1
ATOM 878 C CA . LYS A 1 107 ? -2.270 -6.021 14.688 1.00 92.94 107 LYS A CA 1
ATOM 879 C C . LYS A 1 107 ? -2.557 -5.354 13.337 1.00 92.94 107 LYS A C 1
ATOM 881 O O . LYS A 1 107 ? -2.343 -5.989 12.309 1.00 92.94 107 LYS A O 1
ATOM 886 N N . ILE A 1 108 ? -3.015 -4.096 13.328 1.00 96.38 108 ILE A N 1
ATOM 887 C CA . ILE A 1 108 ? -3.220 -3.321 12.091 1.00 96.38 108 ILE A CA 1
ATOM 888 C C . ILE A 1 108 ? -1.901 -3.106 11.360 1.00 96.38 108 ILE A C 1
ATOM 890 O O . ILE A 1 108 ? -1.827 -3.410 10.175 1.00 96.38 108 ILE A O 1
ATOM 894 N N . ILE A 1 109 ? -0.867 -2.638 12.064 1.00 95.56 109 ILE A N 1
ATOM 895 C CA . ILE A 1 109 ? 0.452 -2.380 11.478 1.00 95.56 109 ILE A CA 1
ATOM 896 C C . ILE A 1 109 ? 1.012 -3.660 10.854 1.00 95.56 109 ILE A C 1
ATOM 898 O O . ILE A 1 109 ? 1.379 -3.651 9.684 1.00 95.56 109 ILE A O 1
ATOM 902 N N . GLY A 1 110 ? 1.004 -4.777 11.590 1.00 96.75 110 GLY A N 1
ATOM 903 C CA . GLY A 1 110 ? 1.510 -6.052 11.079 1.00 96.75 110 GLY A CA 1
ATOM 904 C C . GLY A 1 110 ? 0.750 -6.544 9.844 1.00 96.75 110 GLY A C 1
ATOM 905 O O . GLY A 1 110 ? 1.364 -6.913 8.848 1.00 96.75 110 GLY A O 1
ATOM 906 N N . LYS A 1 111 ? -0.589 -6.502 9.866 1.00 97.62 111 LYS A N 1
ATOM 907 C CA . LYS A 1 111 ? -1.407 -6.915 8.715 1.00 97.62 111 LYS A CA 1
ATOM 908 C C . LYS A 1 111 ? -1.219 -6.007 7.503 1.00 97.62 111 LYS A C 1
ATOM 910 O O . LYS A 1 111 ? -1.122 -6.516 6.393 1.00 97.62 111 LYS A O 1
ATOM 915 N N . ALA A 1 112 ? -1.179 -4.692 7.707 1.00 98.00 112 ALA A N 1
ATOM 916 C CA . ALA A 1 112 ? -0.997 -3.727 6.631 1.00 98.00 112 ALA A CA 1
ATOM 917 C C . ALA A 1 112 ? 0.390 -3.858 5.996 1.00 98.00 112 ALA A C 1
ATOM 919 O O . ALA A 1 112 ? 0.492 -3.913 4.776 1.00 98.00 112 ALA A O 1
ATOM 920 N N . PHE A 1 113 ? 1.429 -4.014 6.823 1.00 98.25 113 PHE A N 1
ATOM 921 C CA . PHE A 1 113 ? 2.791 -4.275 6.370 1.00 98.25 113 PHE A CA 1
ATOM 922 C C . PHE A 1 113 ? 2.854 -5.518 5.480 1.00 98.25 113 PHE A C 1
ATOM 924 O O . PHE A 1 113 ? 3.337 -5.444 4.353 1.00 98.25 113 PHE A O 1
ATOM 931 N N . PHE A 1 114 ? 2.324 -6.650 5.956 1.00 98.38 114 PHE A N 1
ATOM 932 C CA . PHE A 1 114 ? 2.321 -7.896 5.189 1.00 98.38 114 PHE A CA 1
ATOM 933 C C . PHE A 1 114 ? 1.488 -7.787 3.911 1.00 98.38 114 PHE A C 1
ATOM 935 O O . PHE A 1 114 ? 1.918 -8.267 2.866 1.00 98.38 114 PHE A O 1
ATOM 942 N N . PHE A 1 115 ? 0.322 -7.141 3.974 1.00 98.44 115 PHE A N 1
ATOM 943 C CA . PHE A 1 115 ? -0.526 -6.922 2.806 1.00 98.44 115 PHE A CA 1
ATOM 944 C C . PHE A 1 115 ? 0.192 -6.084 1.739 1.00 98.44 115 PHE A C 1
ATOM 946 O O . PHE A 1 115 ? 0.236 -6.488 0.579 1.00 98.44 115 PHE A O 1
ATOM 953 N N . GLY A 1 116 ? 0.807 -4.964 2.131 1.00 98.06 116 GLY A N 1
ATOM 954 C CA . GLY A 1 116 ? 1.593 -4.120 1.233 1.00 98.06 116 GLY A CA 1
ATOM 955 C C . GLY A 1 116 ? 2.813 -4.839 0.663 1.00 98.06 116 GLY A C 1
ATOM 956 O O . GLY A 1 116 ? 3.040 -4.780 -0.542 1.00 98.06 116 GLY A O 1
ATOM 957 N N . LEU A 1 117 ? 3.555 -5.578 1.494 1.00 98.31 117 LEU A N 1
ATOM 958 C CA . LEU A 1 117 ? 4.717 -6.355 1.058 1.00 98.31 117 LEU A CA 1
ATOM 959 C C . LEU A 1 117 ? 4.326 -7.409 0.022 1.00 98.31 117 LEU A C 1
ATOM 961 O O . LEU A 1 117 ? 4.994 -7.533 -0.995 1.00 98.31 117 LEU A O 1
ATOM 965 N N . VAL A 1 118 ? 3.248 -8.158 0.261 1.00 98.44 118 VAL A N 1
ATOM 966 C CA . VAL A 1 118 ? 2.780 -9.185 -0.677 1.00 98.44 118 VAL A CA 1
ATOM 967 C C . VAL A 1 118 ? 2.314 -8.534 -1.972 1.00 98.44 118 VAL A C 1
ATOM 969 O O . VAL A 1 118 ? 2.772 -8.921 -3.038 1.00 98.44 118 VAL A O 1
ATOM 972 N N . LEU A 1 119 ? 1.446 -7.525 -1.896 1.00 97.75 119 LEU A N 1
ATOM 973 C CA . LEU A 1 119 ? 0.883 -6.894 -3.085 1.00 97.75 119 LEU A CA 1
ATOM 974 C C . LEU A 1 119 ? 1.970 -6.252 -3.959 1.00 97.75 119 LEU A C 1
ATOM 976 O O . LEU A 1 119 ? 2.103 -6.584 -5.137 1.00 97.75 119 LEU A O 1
ATOM 980 N N . TYR A 1 120 ? 2.756 -5.346 -3.380 1.00 97.69 120 TYR A N 1
ATOM 981 C CA . TYR A 1 120 ? 3.753 -4.586 -4.128 1.00 97.69 120 TYR A CA 1
ATOM 982 C C . TYR A 1 120 ? 5.022 -5.392 -4.384 1.00 97.69 120 TYR A C 1
ATOM 984 O O . TYR A 1 120 ? 5.622 -5.248 -5.443 1.00 97.69 120 TYR A O 1
ATOM 992 N N . GLY A 1 121 ? 5.410 -6.278 -3.467 1.00 98.25 121 GLY A N 1
ATOM 993 C CA . GLY A 1 121 ? 6.551 -7.168 -3.662 1.00 98.25 121 GLY A CA 1
ATOM 994 C C . GLY A 1 121 ? 6.301 -8.181 -4.775 1.00 98.25 121 GLY A C 1
ATOM 995 O O . GLY A 1 121 ? 7.177 -8.371 -5.614 1.00 98.25 121 GLY A O 1
ATOM 996 N N . VAL A 1 122 ? 5.102 -8.774 -4.858 1.00 98.12 122 VAL A N 1
ATOM 997 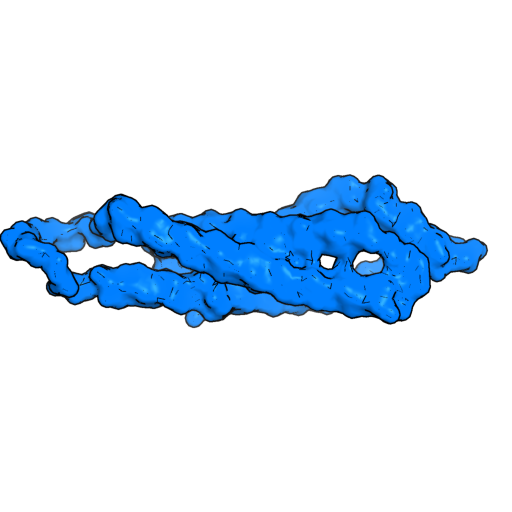C CA . VAL A 1 122 ? 4.747 -9.660 -5.981 1.00 98.12 122 VAL A CA 1
ATOM 998 C C . VAL A 1 122 ? 4.683 -8.873 -7.286 1.00 98.12 122 VAL A C 1
ATOM 1000 O O . VAL A 1 122 ? 5.263 -9.318 -8.274 1.00 98.12 122 VAL A O 1
ATOM 1003 N N . PHE A 1 123 ? 4.048 -7.697 -7.306 1.00 96.19 123 PHE A N 1
ATOM 1004 C CA . PHE A 1 123 ? 3.982 -6.858 -8.508 1.00 96.19 123 PHE A CA 1
ATOM 1005 C C . PHE A 1 123 ? 5.379 -6.466 -9.017 1.00 96.19 123 PHE A C 1
ATOM 1007 O O . PHE A 1 123 ? 5.730 -6.746 -10.164 1.00 96.19 123 PHE A O 1
ATOM 1014 N N . ASN A 1 124 ? 6.212 -5.885 -8.152 1.00 96.81 124 ASN A N 1
ATOM 1015 C CA . ASN A 1 124 ? 7.548 -5.432 -8.527 1.00 96.81 124 ASN A CA 1
ATOM 1016 C C . ASN A 1 124 ? 8.505 -6.594 -8.808 1.00 96.81 124 ASN A C 1
ATOM 1018 O O . ASN A 1 124 ? 9.314 -6.501 -9.727 1.00 96.81 124 ASN A O 1
ATOM 1022 N N . GLY A 1 125 ? 8.407 -7.693 -8.057 1.00 97.75 125 GLY A N 1
ATOM 1023 C CA . GLY A 1 125 ? 9.190 -8.904 -8.298 1.00 97.75 125 GLY A CA 1
ATOM 1024 C C . GLY A 1 125 ? 8.840 -9.563 -9.632 1.00 97.75 125 GLY A C 1
ATOM 1025 O O . GLY A 1 125 ? 9.736 -9.976 -10.364 1.00 97.75 125 GLY A O 1
ATOM 1026 N N . THR A 1 126 ? 7.555 -9.581 -10.000 1.00 96.75 126 THR A N 1
ATOM 1027 C CA . THR A 1 126 ? 7.107 -10.071 -11.313 1.00 96.75 126 THR A CA 1
ATOM 1028 C C . THR A 1 126 ? 7.631 -9.178 -12.432 1.00 96.75 126 THR A C 1
ATOM 1030 O O . THR A 1 126 ? 8.165 -9.687 -13.415 1.00 96.75 126 THR A O 1
ATOM 1033 N N . ASN A 1 127 ? 7.558 -7.853 -12.276 1.00 94.19 127 ASN A N 1
ATOM 1034 C CA . ASN A 1 127 ? 8.123 -6.922 -13.256 1.00 94.19 127 ASN A CA 1
ATOM 1035 C C . ASN A 1 127 ? 9.638 -7.098 -13.393 1.00 94.19 127 ASN A C 1
ATOM 1037 O O . ASN A 1 127 ? 10.143 -7.145 -14.506 1.00 94.19 127 ASN A O 1
ATOM 1041 N N . TYR A 1 128 ? 10.362 -7.279 -12.287 1.00 95.25 128 TYR A N 1
ATOM 1042 C CA . TYR A 1 128 ? 11.800 -7.549 -12.321 1.00 95.25 128 TYR A CA 1
ATOM 1043 C C . TYR A 1 128 ? 12.149 -8.857 -13.039 1.00 95.25 128 TYR A C 1
ATOM 1045 O O . TYR A 1 128 ? 13.139 -8.919 -13.760 1.00 95.25 128 TYR A O 1
ATOM 1053 N N . ALA A 1 129 ? 11.324 -9.892 -12.870 1.00 95.88 129 ALA A N 1
ATOM 1054 C CA . ALA A 1 129 ? 11.517 -11.177 -13.532 1.00 95.88 129 ALA A CA 1
ATOM 1055 C C . ALA A 1 129 ? 11.156 -11.159 -15.029 1.00 95.88 129 ALA A C 1
ATOM 1057 O O . ALA A 1 129 ? 11.640 -12.005 -15.775 1.00 95.88 129 ALA A O 1
ATOM 1058 N N . THR A 1 130 ? 10.292 -10.239 -15.467 1.00 93.62 130 THR A N 1
ATOM 1059 C CA . THR A 1 130 ? 9.719 -10.240 -16.827 1.00 93.62 130 THR A CA 1
ATOM 1060 C C . THR A 1 130 ? 10.254 -9.133 -17.732 1.00 93.62 130 THR A C 1
ATOM 1062 O O . THR A 1 130 ? 10.299 -9.320 -18.945 1.00 93.62 130 THR A O 1
ATOM 1065 N N . LEU A 1 131 ? 10.657 -7.988 -17.175 1.00 87.88 131 LEU A N 1
ATOM 1066 C CA . LEU A 1 131 ? 11.098 -6.817 -17.927 1.00 87.88 131 LEU A CA 1
ATOM 1067 C C . LEU A 1 131 ? 12.627 -6.698 -17.916 1.00 87.88 131 LEU A C 1
ATOM 1069 O O . LEU A 1 131 ? 13.253 -6.466 -16.879 1.00 87.88 131 LEU A O 1
ATOM 1073 N N . GLU A 1 132 ? 13.229 -6.791 -19.099 1.00 82.12 132 GLU A N 1
ATOM 1074 C CA . GLU A 1 132 ? 14.668 -6.601 -19.282 1.00 82.12 132 GLU A CA 1
ATOM 1075 C C . GLU A 1 132 ? 15.083 -5.171 -18.894 1.00 82.12 132 GLU A C 1
ATOM 1077 O O . GLU A 1 132 ? 14.443 -4.201 -19.282 1.00 82.12 132 GLU A O 1
ATOM 1082 N N . HIS A 1 133 ? 16.152 -5.020 -18.108 1.00 85.50 133 HIS A N 1
ATOM 1083 C CA . HIS A 1 133 ? 16.618 -3.734 -17.563 1.00 85.50 133 HIS A CA 1
ATOM 1084 C C . HIS A 1 133 ? 15.705 -3.048 -16.527 1.00 85.50 133 HIS A C 1
ATOM 1086 O O . HIS A 1 133 ? 15.946 -1.882 -16.195 1.00 85.50 133 HIS A O 1
ATOM 1092 N N . TYR A 1 134 ? 14.725 -3.747 -15.940 1.00 88.38 134 TYR A N 1
ATOM 1093 C CA . TYR A 1 134 ? 14.010 -3.228 -14.769 1.00 88.38 134 TYR A CA 1
ATOM 1094 C C . TYR A 1 134 ? 14.964 -3.148 -13.561 1.00 88.38 134 TYR A C 1
ATOM 1096 O O . TYR A 1 134 ? 15.537 -4.162 -13.160 1.00 88.38 134 TYR A O 1
ATOM 1104 N N . PRO A 1 135 ? 15.217 -1.967 -12.970 1.00 91.75 135 PRO A N 1
ATOM 1105 C CA . PRO A 1 135 ? 16.256 -1.841 -11.955 1.00 91.75 135 PRO A CA 1
ATOM 1106 C C . PRO A 1 135 ? 15.776 -2.328 -10.588 1.00 91.75 135 PRO A C 1
ATOM 1108 O O . PRO A 1 135 ? 14.748 -1.887 -10.075 1.00 91.75 135 PRO A O 1
ATOM 1111 N N . ILE A 1 136 ? 16.595 -3.153 -9.934 1.00 93.94 136 ILE A N 1
ATOM 1112 C CA . ILE A 1 136 ? 16.310 -3.671 -8.587 1.00 93.94 136 ILE A CA 1
ATOM 1113 C C . ILE A 1 136 ? 16.134 -2.554 -7.541 1.00 93.94 136 ILE A C 1
ATOM 1115 O O . ILE A 1 136 ? 15.357 -2.697 -6.602 1.00 93.94 136 ILE A O 1
ATOM 1119 N N . GLY A 1 137 ? 16.793 -1.405 -7.727 1.00 93.19 137 GLY A N 1
ATOM 1120 C CA . GLY A 1 137 ? 16.591 -0.234 -6.872 1.00 93.19 137 GLY A CA 1
ATOM 1121 C C . GLY A 1 137 ? 15.147 0.281 -6.906 1.00 93.19 137 GLY A C 1
ATOM 1122 O O . GLY A 1 137 ? 14.594 0.584 -5.853 1.00 93.19 137 GLY A O 1
ATOM 1123 N N . LEU A 1 138 ? 14.507 0.303 -8.084 1.00 92.25 138 LEU A N 1
ATOM 1124 C CA . LEU A 1 138 ? 13.095 0.680 -8.209 1.00 92.25 138 LEU A CA 1
ATOM 1125 C C . LEU A 1 138 ? 12.196 -0.360 -7.533 1.00 92.25 138 LEU A C 1
ATOM 1127 O O . LEU A 1 138 ? 11.308 0.015 -6.780 1.00 92.25 138 LEU A O 1
ATOM 1131 N N . VAL A 1 139 ? 12.473 -1.656 -7.730 1.00 95.75 139 VAL A N 1
ATOM 1132 C CA . VAL A 1 139 ? 11.736 -2.759 -7.081 1.00 95.75 139 VAL A CA 1
ATOM 1133 C C . VAL A 1 139 ? 11.682 -2.562 -5.567 1.00 95.75 139 VAL A C 1
ATOM 1135 O O . VAL A 1 139 ? 10.611 -2.653 -4.968 1.00 95.75 139 VAL A O 1
ATOM 1138 N N . MET A 1 140 ? 12.832 -2.288 -4.945 1.00 96.75 140 MET A N 1
ATOM 1139 C CA . MET A 1 140 ? 12.931 -2.103 -3.497 1.00 96.75 140 MET A CA 1
ATOM 1140 C C . MET A 1 140 ? 12.189 -0.84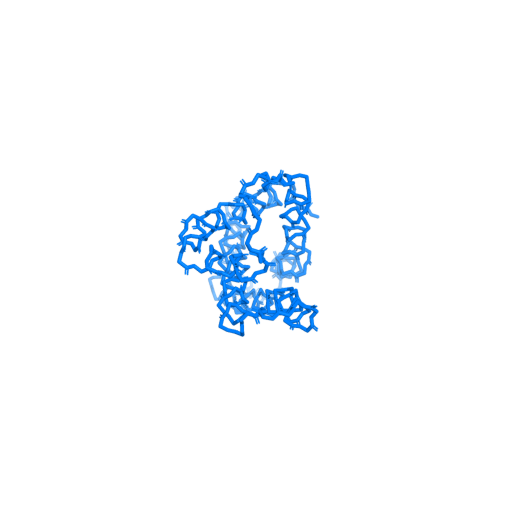9 -3.032 1.00 96.75 140 MET A C 1
ATOM 1142 O O . MET A 1 140 ? 11.408 -0.917 -2.083 1.00 96.75 140 MET A O 1
ATOM 1146 N N . VAL A 1 141 ? 12.414 0.281 -3.708 1.00 95.88 141 VAL A N 1
ATOM 1147 C CA . VAL A 1 141 ? 11.838 1.578 -3.332 1.00 95.88 141 VAL A CA 1
ATOM 1148 C C . VAL A 1 141 ? 10.316 1.587 -3.509 1.00 95.88 141 VAL A C 1
ATOM 1150 O O . VAL A 1 141 ? 9.608 1.978 -2.582 1.00 95.88 141 VAL A O 1
ATOM 1153 N N . ASP A 1 142 ? 9.796 1.070 -4.622 1.00 95.38 142 ASP A N 1
ATOM 1154 C CA . ASP A 1 142 ? 8.351 0.998 -4.876 1.00 95.38 142 ASP A CA 1
ATOM 1155 C C . ASP A 1 142 ? 7.653 0.004 -3.942 1.00 95.38 142 ASP A C 1
ATOM 1157 O O . ASP A 1 142 ? 6.533 0.243 -3.490 1.00 95.38 142 ASP A O 1
ATOM 1161 N N . THR A 1 143 ? 8.317 -1.103 -3.593 1.00 98.19 143 THR A N 1
ATOM 1162 C CA . THR A 1 143 ? 7.775 -2.052 -2.608 1.00 98.19 143 THR A CA 1
ATOM 1163 C C . THR A 1 143 ? 7.704 -1.421 -1.220 1.00 98.19 143 THR A C 1
ATOM 1165 O O . THR A 1 143 ? 6.686 -1.546 -0.535 1.00 98.19 143 THR A O 1
ATOM 1168 N N . LEU A 1 144 ? 8.750 -0.697 -0.811 1.00 97.88 144 LEU A N 1
ATOM 1169 C CA . LEU A 1 144 ? 8.769 0.017 0.463 1.00 97.88 144 LEU A CA 1
ATOM 1170 C C . LEU A 1 144 ? 7.701 1.117 0.512 1.00 97.88 144 LEU A C 1
ATOM 1172 O O . LEU A 1 144 ? 7.043 1.294 1.543 1.00 97.88 144 LEU A O 1
ATOM 1176 N N . TRP A 1 145 ? 7.483 1.819 -0.602 1.00 97.88 145 TRP A N 1
ATOM 1177 C CA . TRP A 1 145 ? 6.397 2.784 -0.717 1.00 97.88 145 TRP A CA 1
ATOM 1178 C C . TRP A 1 145 ? 5.027 2.120 -0.561 1.00 97.88 145 TRP A C 1
ATOM 1180 O O . TRP A 1 145 ? 4.219 2.573 0.248 1.00 97.88 145 TRP A O 1
ATOM 1190 N N . GLY A 1 146 ? 4.788 0.992 -1.230 1.00 97.56 146 GLY A N 1
ATOM 1191 C CA . GLY A 1 146 ? 3.544 0.233 -1.102 1.00 97.56 146 GLY A CA 1
ATOM 1192 C C . GLY A 1 146 ? 3.240 -0.238 0.326 1.00 97.56 146 GLY A C 1
ATOM 1193 O O . GLY A 1 146 ? 2.112 -0.107 0.815 1.00 97.56 146 GLY A O 1
ATOM 1194 N N . ILE A 1 147 ? 4.260 -0.721 1.042 1.00 98.38 147 ILE A N 1
ATOM 1195 C CA . ILE A 1 147 ? 4.178 -1.055 2.475 1.00 98.38 147 ILE A CA 1
ATOM 1196 C C . ILE A 1 147 ? 3.810 0.181 3.301 1.00 98.38 147 ILE A C 1
ATOM 1198 O O . ILE A 1 147 ? 2.931 0.121 4.165 1.00 98.38 147 ILE A O 1
ATOM 1202 N N . THR A 1 148 ? 4.470 1.306 3.034 1.00 97.62 148 THR A N 1
ATOM 1203 C CA . THR A 1 148 ? 4.255 2.563 3.756 1.00 97.62 148 THR A CA 1
ATOM 1204 C C . THR A 1 148 ? 2.838 3.080 3.534 1.00 97.62 148 THR A C 1
ATOM 1206 O O . THR A 1 148 ? 2.122 3.344 4.499 1.00 97.62 148 THR A O 1
ATOM 1209 N N . MET A 1 149 ? 2.398 3.153 2.278 1.00 97.94 149 MET A N 1
ATOM 1210 C CA . MET A 1 149 ? 1.076 3.631 1.890 1.00 97.94 149 MET A CA 1
ATOM 1211 C C . MET A 1 149 ? -0.024 2.794 2.549 1.00 97.94 149 MET A C 1
ATOM 1213 O O . MET A 1 149 ? -0.873 3.330 3.259 1.00 97.94 149 MET A O 1
ATOM 1217 N N . THR A 1 150 ? 0.027 1.467 2.392 1.00 98.19 150 THR A N 1
ATOM 1218 C CA . THR A 1 150 ? -0.969 0.560 2.987 1.00 98.19 150 THR A CA 1
ATOM 1219 C C . THR A 1 150 ? -0.994 0.651 4.515 1.00 98.19 150 THR A C 1
ATOM 1221 O O . THR A 1 150 ? -2.077 0.651 5.108 1.00 98.19 150 THR A O 1
ATOM 1224 N N . SER A 1 151 ? 0.165 0.801 5.165 1.00 97.69 151 SER A N 1
ATOM 1225 C CA . SER A 1 151 ? 0.275 0.963 6.622 1.00 97.69 151 SER A CA 1
ATOM 1226 C C . SER A 1 151 ? -0.311 2.286 7.111 1.00 97.69 151 SER A C 1
ATOM 1228 O O . SER A 1 151 ? -1.165 2.281 7.999 1.00 97.69 151 SER A O 1
ATOM 1230 N N . VAL A 1 152 ? 0.083 3.413 6.509 1.00 97.75 152 VAL A N 1
ATOM 1231 C CA . VAL A 1 152 ? -0.404 4.753 6.874 1.00 97.75 152 VAL A CA 1
ATOM 1232 C C . VAL A 1 152 ? -1.915 4.852 6.670 1.00 97.75 152 VAL A C 1
ATOM 1234 O O . VAL A 1 152 ? -2.632 5.240 7.595 1.00 97.75 152 VAL A O 1
ATOM 1237 N N . THR A 1 153 ? -2.423 4.423 5.509 1.00 98.06 153 THR A N 1
ATOM 1238 C CA . THR A 1 153 ? -3.865 4.402 5.236 1.00 98.06 153 THR A CA 1
ATOM 1239 C C . THR A 1 153 ? -4.611 3.555 6.267 1.00 98.06 153 THR A C 1
ATOM 1241 O O . THR A 1 153 ? -5.616 4.003 6.821 1.00 98.06 153 THR A O 1
ATOM 1244 N N . SER A 1 154 ? -4.106 2.357 6.583 1.00 97.88 154 SER A N 1
ATOM 1245 C CA . SER A 1 154 ? -4.763 1.456 7.537 1.00 97.88 154 SER A CA 1
ATOM 1246 C C . SER A 1 154 ? -4.806 2.025 8.953 1.00 97.88 154 SER A C 1
ATOM 1248 O O . SER A 1 154 ? -5.839 1.919 9.612 1.00 97.88 154 SER A O 1
ATOM 1250 N N . ILE A 1 155 ? -3.724 2.656 9.421 1.00 96.19 155 ILE A N 1
ATOM 1251 C CA . ILE A 1 155 ? -3.660 3.274 10.754 1.00 96.19 155 ILE A CA 1
ATOM 1252 C C . ILE A 1 155 ? -4.676 4.414 10.869 1.00 96.19 155 ILE A C 1
ATOM 1254 O O . ILE A 1 155 ? -5.459 4.436 11.821 1.00 96.19 155 ILE A O 1
ATOM 1258 N N . ILE A 1 156 ? -4.696 5.333 9.897 1.00 95.75 156 ILE A N 1
ATOM 1259 C CA . ILE A 1 156 ? -5.595 6.496 9.909 1.00 95.75 156 ILE A CA 1
ATOM 1260 C C . ILE A 1 156 ? -7.054 6.040 9.858 1.00 95.75 156 ILE A C 1
ATOM 1262 O O . ILE A 1 156 ? -7.870 6.445 10.686 1.00 95.75 156 ILE A O 1
ATOM 1266 N N . VAL A 1 157 ? -7.397 5.156 8.921 1.00 95.69 157 VAL A N 1
ATOM 1267 C CA . VAL A 1 157 ? -8.782 4.701 8.752 1.00 95.69 157 VAL A CA 1
ATOM 1268 C C . VAL A 1 157 ? -9.244 3.869 9.947 1.00 95.69 157 VAL A C 1
ATOM 1270 O O . VAL A 1 157 ? -10.392 4.002 10.382 1.00 95.69 157 VAL A O 1
ATOM 1273 N N . PHE A 1 158 ? -8.368 3.048 10.528 1.00 93.94 158 PHE A N 1
ATOM 1274 C CA . PHE A 1 158 ? -8.684 2.317 11.751 1.00 93.94 158 PHE A CA 1
ATOM 1275 C C . PHE A 1 158 ? -8.917 3.262 12.935 1.00 93.94 158 PHE A C 1
ATOM 1277 O O . PHE A 1 158 ? -9.906 3.091 13.648 1.00 93.94 158 PHE A O 1
ATOM 1284 N N . TYR A 1 159 ? -8.084 4.295 13.105 1.00 91.31 1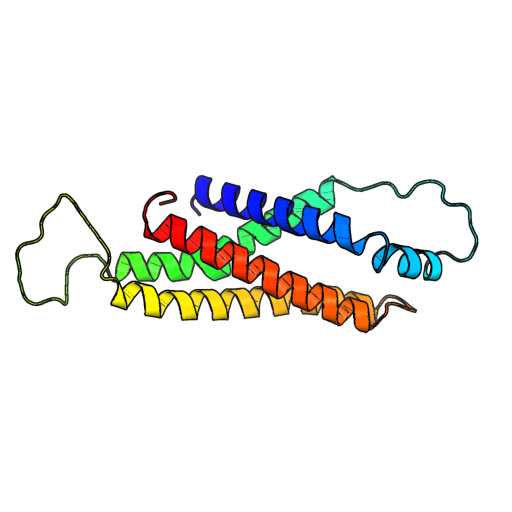59 TYR A N 1
ATOM 1285 C CA . TYR A 1 159 ? -8.293 5.333 14.118 1.00 91.31 159 TYR A CA 1
ATOM 1286 C C . TYR A 1 159 ? -9.664 6.005 13.957 1.00 91.31 159 TYR A C 1
ATOM 1288 O O . TYR A 1 159 ? -10.437 6.080 14.912 1.00 91.31 159 TYR A O 1
ATOM 1296 N N . LEU A 1 160 ? -10.010 6.438 12.742 1.00 91.12 160 LEU A N 1
ATOM 1297 C CA . LEU A 1 160 ? -11.303 7.068 12.461 1.00 91.12 160 LEU A CA 1
ATOM 1298 C C . LEU A 1 160 ? -12.485 6.108 12.696 1.00 91.12 160 LEU A C 1
ATOM 1300 O O . LEU A 1 160 ? -13.540 6.519 13.180 1.00 91.12 160 LEU A O 1
ATOM 1304 N N . SER A 1 161 ? -12.304 4.817 12.410 1.00 88.31 161 SER A N 1
ATOM 1305 C CA . SER A 1 161 ? -13.326 3.787 12.637 1.00 88.31 161 SER A CA 1
ATOM 1306 C C . SER A 1 161 ? -13.548 3.516 14.127 1.00 88.31 161 SER A C 1
ATOM 1308 O O . SER A 1 161 ? -14.679 3.482 14.591 1.00 88.31 161 SER A O 1
ATOM 1310 N N . VAL A 1 162 ? -12.484 3.369 14.917 1.00 84.25 162 VAL A N 1
ATOM 1311 C CA . VAL A 1 162 ? -12.598 3.086 16.360 1.00 84.25 162 VAL A CA 1
ATOM 1312 C C . VAL A 1 162 ? -13.188 4.265 17.140 1.00 84.25 162 VAL A C 1
ATOM 1314 O O . VAL A 1 162 ? -13.815 4.066 18.178 1.00 84.25 162 VAL A O 1
ATOM 1317 N N . ASN A 1 163 ? -13.024 5.490 16.644 1.00 81.44 163 ASN A N 1
ATOM 1318 C CA . ASN A 1 163 ? -13.646 6.679 17.225 1.00 81.44 163 ASN A CA 1
ATOM 1319 C C . ASN A 1 163 ? -15.045 6.969 16.637 1.00 81.44 163 ASN A C 1
ATOM 1321 O O . ASN A 1 163 ? -15.557 8.071 16.787 1.00 81.44 163 ASN A O 1
ATOM 1325 N N . SER A 1 164 ? -15.674 5.966 16.008 1.00 72.62 164 SER A N 1
ATOM 1326 C CA . SER A 1 164 ? -17.060 5.968 15.504 1.00 72.62 164 SER A CA 1
ATOM 1327 C C . SER A 1 164 ? -17.390 7.011 14.429 1.00 72.62 164 SER A C 1
ATOM 1329 O O . SER A 1 164 ? -18.557 7.269 14.163 1.00 72.62 164 SER A O 1
ATOM 1331 N N . ILE A 1 165 ? -16.387 7.576 13.750 1.00 64.00 165 ILE A N 1
ATOM 1332 C CA . ILE A 1 165 ? -16.611 8.501 12.623 1.00 64.00 165 ILE A CA 1
ATOM 1333 C C . ILE A 1 165 ? -17.026 7.719 11.362 1.00 64.00 165 ILE A C 1
ATOM 1335 O O . ILE A 1 165 ? -17.781 8.218 10.529 1.00 64.00 165 ILE A O 1
ATOM 1339 N N . LEU A 1 166 ? -16.531 6.482 11.223 1.00 64.62 166 LEU A N 1
ATOM 1340 C CA . LEU A 1 166 ? -16.644 5.653 10.009 1.00 64.62 166 LEU A CA 1
ATOM 1341 C C . LEU A 1 166 ? -17.355 4.309 10.215 1.00 64.62 166 LEU A C 1
ATOM 1343 O O . LEU A 1 166 ? -17.272 3.440 9.341 1.00 64.62 166 LEU A O 1
ATOM 1347 N N . VAL A 1 167 ? -17.978 4.112 11.379 1.00 60.72 167 VAL A N 1
ATOM 1348 C CA . VAL A 1 167 ? -18.745 2.900 11.717 1.00 60.72 167 VAL A CA 1
ATOM 1349 C C . VAL A 1 167 ? -20.162 3.032 11.199 1.00 60.72 167 VAL A C 1
ATOM 1351 O O . VAL A 1 167 ? -20.732 4.137 11.320 1.00 60.72 167 VAL A O 1
#

Foldseek 3Di:
DFPQLLVLQLVLLCVLVVVVCVVQVPPPVVVLVCVQDDPDDPPDPDPPVVVVSVVSSVLSCCLVPQAAVVLLVVQVVVQPDDDDPDDDDDPPDSQRPPVSVVVSLVSNLVRLLVSLLVVLLVVLVVCVVPPPSSDVVCSVVSSVSSSVSSNVSSNVSNVCVSVPVRD

InterPro domains:
  IPR018687 Protein of unknown function DUF2177, membrane [PF09945] (99-158)

Mean predicted aligned error: 8.2 Å

Nearest PDB structures (foldseek):
  8b6f-assembly1_AU  TM=5.659E-01  e=8.702E+00  Tetrahymena thermophila SB210
  9bf1-assembly1_B  TM=4.246E-01  e=7.492E+00  Vibrio cholerae
  5eul-assembly1_Y  TM=4.029E-01  e=8.278E+00  Geobacillus thermodenitrificans NG80-2

Radius of gyration: 20.44 Å; Cα contacts (8 Å, |Δi|>4): 127; chains: 1; bounding box: 42×25×69 Å

Sequence (167 aa):
MNGKRLMIIFLMVVLLDGVWFSMTWRPLYYPIYQRFHCKKTMTDMFIRYAPALLTWCLIAVGIDFFVIAPTLSRVMVTNPGQNIPKTPKNPNNPMIPTNIKKEYYHKIIGKAFFFGLVLYGVFNGTNYATLEHYPIGLVMVDTLWGITMTSVTSIIVFYLSVNSILV

pLDDT: mean 83.13, std 18.3, range [31.72, 98.44]

Solvent-accessible surface area (backbone atoms only — not comparable to full-atom values): 9561 Å² total; per-residue (Å²): 137,53,68,68,43,43,51,50,43,30,53,46,49,52,51,53,50,51,53,47,49,72,67,37,40,69,80,54,49,45,65,52,53,54,69,72,47,79,90,65,77,93,79,71,90,75,80,63,60,66,65,53,54,50,48,44,50,51,50,20,50,47,47,41,63,73,30,42,50,66,50,51,51,49,56,56,66,73,60,75,85,79,94,69,84,93,66,88,81,64,91,89,60,92,72,75,59,70,70,62,56,59,62,52,50,56,54,41,45,54,40,18,35,53,51,15,39,52,56,30,38,51,51,36,50,49,44,50,77,71,39,85,88,52,54,68,67,55,38,53,54,53,17,52,47,34,20,48,51,40,26,55,49,48,52,55,53,45,52,42,33,76,71,58,76,42,105